Protein AF-A0A0M3HJY2-F1 (afdb_monomer)

Organism: Ascaris lumbricoides (NCBI:txid6252)

Mean predicted aligned error: 6.81 Å

Foldseek 3Di:
D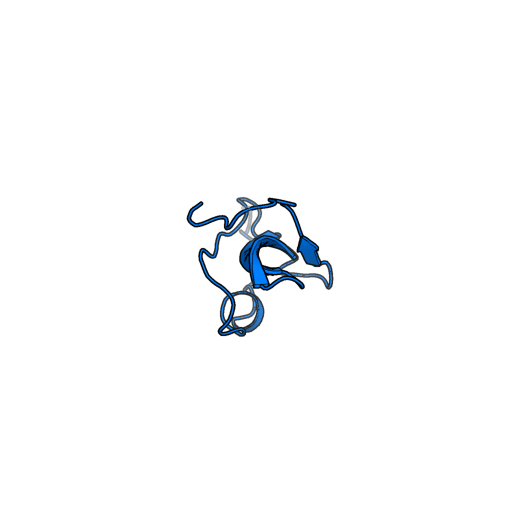DDDDDDDQDCCVQPVDPQWDQWDADPVRQKIWTWGQDPVGATFIKIDGSPDGDIDTPDDDPHHPPHD

pLDDT: mean 81.68, std 9.28, range [50.75, 91.31]

Secondary structure (DSSP, 8-state):
-PPP---PPPHHHHHS-TT-EEEEE-TTSSEEEEEEE-TTS-EEEEEEESSSS-EEE----SS-----

Structure (mmCIF, N/CA/C/O backbone):
data_AF-A0A0M3HJY2-F1
#
_entry.id   AF-A0A0M3HJY2-F1
#
loop_
_atom_site.group_PDB
_atom_site.id
_atom_site.type_symbol
_atom_site.label_ato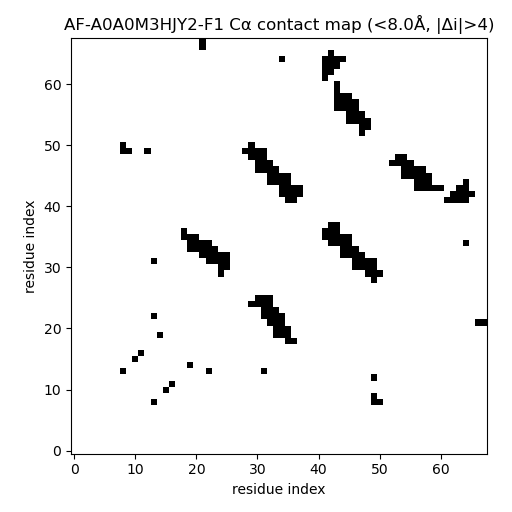m_id
_atom_site.label_alt_id
_atom_site.label_comp_id
_atom_site.label_asym_id
_atom_site.label_entity_id
_atom_site.label_seq_id
_atom_site.pdbx_PDB_ins_code
_atom_site.Cartn_x
_atom_site.Cartn_y
_atom_site.Cartn_z
_atom_site.occupancy
_atom_site.B_iso_or_equiv
_atom_site.auth_seq_id
_atom_site.auth_comp_id
_atom_site.auth_asym_id
_atom_site.auth_atom_id
_atom_site.pdbx_PDB_model_num
ATOM 1 N N . MET A 1 1 ? 14.157 9.489 -30.733 1.00 56.03 1 MET A N 1
ATOM 2 C CA . MET A 1 1 ? 13.332 8.343 -30.286 1.00 56.03 1 MET A CA 1
ATOM 3 C C . MET A 1 1 ? 13.512 8.208 -28.788 1.00 56.03 1 MET A C 1
ATOM 5 O O . MET A 1 1 ? 14.630 7.961 -28.362 1.00 56.03 1 MET A O 1
ATOM 9 N N . GLY A 1 2 ? 12.467 8.467 -28.002 1.00 69.12 2 GLY A N 1
ATOM 10 C CA . GLY A 1 2 ? 12.488 8.225 -26.558 1.00 69.12 2 GLY A CA 1
ATOM 11 C C . GLY A 1 2 ? 12.011 6.805 -26.271 1.00 69.12 2 GLY A C 1
ATOM 12 O O . GLY A 1 2 ? 11.019 6.369 -26.850 1.00 69.12 2 GLY A O 1
ATOM 13 N N . TYR A 1 3 ? 12.726 6.080 -25.422 1.00 70.00 3 TYR A N 1
ATOM 14 C CA . TYR A 1 3 ? 12.315 4.773 -24.914 1.00 70.00 3 TYR A CA 1
ATOM 15 C C . TYR A 1 3 ? 11.563 4.972 -23.598 1.00 70.00 3 TYR A C 1
ATOM 17 O O . TYR A 1 3 ? 12.026 5.692 -22.713 1.00 70.00 3 TYR A O 1
ATOM 25 N N . ILE A 1 4 ? 10.397 4.339 -23.475 1.00 71.38 4 ILE A N 1
ATOM 26 C CA . ILE A 1 4 ? 9.641 4.302 -22.222 1.00 71.38 4 ILE A CA 1
ATOM 27 C C . ILE A 1 4 ? 10.353 3.307 -21.304 1.00 71.38 4 ILE A C 1
ATOM 29 O O . ILE A 1 4 ? 10.508 2.136 -21.653 1.00 71.38 4 ILE A O 1
ATOM 33 N N . ARG A 1 5 ? 10.821 3.777 -20.145 1.00 72.38 5 ARG A N 1
ATOM 34 C CA . ARG A 1 5 ? 11.404 2.918 -19.112 1.00 72.38 5 ARG A CA 1
ATOM 35 C C . ARG A 1 5 ? 10.269 2.430 -18.216 1.00 72.38 5 ARG A C 1
ATOM 37 O O . ARG A 1 5 ? 9.694 3.222 -17.479 1.00 72.38 5 ARG A O 1
ATOM 44 N N . CYS A 1 6 ? 9.936 1.148 -18.313 1.00 73.12 6 CYS A N 1
ATOM 45 C CA . CYS A 1 6 ? 8.985 0.497 -17.416 1.00 73.12 6 CYS A CA 1
ATOM 46 C C . CYS A 1 6 ? 9.754 -0.345 -16.400 1.00 73.12 6 CYS A C 1
ATOM 48 O O . CYS A 1 6 ? 10.566 -1.187 -16.781 1.00 73.12 6 CYS A O 1
ATOM 50 N N . GLU A 1 7 ? 9.478 -0.128 -15.120 1.00 79.38 7 GLU A N 1
ATOM 51 C CA . GLU A 1 7 ? 9.956 -0.972 -14.028 1.00 79.38 7 GLU A CA 1
ATOM 52 C C . GLU A 1 7 ? 8.758 -1.746 -13.471 1.00 79.38 7 GLU A C 1
ATOM 54 O O . GLU A 1 7 ? 7.671 -1.193 -13.298 1.00 79.38 7 GLU A O 1
ATOM 59 N N . LEU A 1 8 ? 8.927 -3.054 -13.267 1.00 83.31 8 LEU A N 1
ATOM 60 C CA . LEU A 1 8 ? 7.870 -3.902 -12.724 1.00 83.31 8 LEU A CA 1
ATOM 61 C C . LEU A 1 8 ? 7.793 -3.706 -11.212 1.00 83.31 8 LEU A C 1
ATOM 63 O O . LEU A 1 8 ? 8.792 -3.877 -10.515 1.00 83.31 8 LEU A O 1
ATOM 67 N N . ILE A 1 9 ? 6.597 -3.411 -10.707 1.00 83.19 9 ILE A N 1
ATOM 68 C CA . ILE A 1 9 ? 6.342 -3.397 -9.266 1.00 83.19 9 ILE A CA 1
ATOM 69 C C . ILE A 1 9 ? 6.271 -4.854 -8.788 1.00 83.19 9 ILE A C 1
ATOM 71 O O . ILE A 1 9 ? 5.489 -5.630 -9.352 1.00 83.19 9 ILE A O 1
ATOM 75 N N . PRO A 1 10 ? 7.064 -5.260 -7.778 1.00 85.44 10 PRO A N 1
ATOM 76 C CA . PRO A 1 10 ? 7.026 -6.621 -7.262 1.00 85.44 10 PRO A CA 1
ATOM 77 C C . PRO A 1 10 ? 5.616 -7.020 -6.826 1.00 85.44 10 PRO A C 1
ATOM 79 O O . PRO A 1 10 ? 4.915 -6.250 -6.169 1.00 85.44 10 PRO A O 1
ATOM 82 N N . ARG A 1 11 ? 5.207 -8.254 -7.142 1.00 84.19 11 ARG A N 1
ATOM 83 C CA . ARG A 1 11 ? 3.886 -8.765 -6.752 1.00 84.19 11 ARG A CA 1
ATOM 84 C C . ARG A 1 11 ? 3.660 -8.642 -5.248 1.00 84.19 11 ARG A C 1
ATOM 86 O O . ARG A 1 11 ? 2.558 -8.300 -4.848 1.00 84.19 11 ARG A O 1
ATOM 93 N N . ASP A 1 12 ? 4.687 -8.876 -4.439 1.00 83.94 12 ASP A N 1
ATOM 94 C CA . ASP A 1 12 ? 4.562 -8.876 -2.981 1.00 83.94 12 ASP A CA 1
ATOM 95 C C . ASP A 1 12 ? 4.276 -7.482 -2.402 1.00 83.94 12 ASP A C 1
ATOM 97 O O . ASP A 1 12 ? 3.634 -7.370 -1.361 1.00 83.94 12 ASP A O 1
ATOM 101 N N . VAL A 1 13 ? 4.667 -6.418 -3.111 1.00 81.94 13 VAL A N 1
ATOM 102 C CA . VAL A 1 13 ? 4.337 -5.029 -2.754 1.00 81.94 13 VAL A CA 1
ATOM 103 C C . VAL A 1 13 ? 2.841 -4.761 -2.933 1.00 81.94 13 VAL A C 1
ATOM 105 O O . VAL A 1 13 ? 2.230 -4.108 -2.093 1.00 81.94 13 VAL A O 1
ATOM 108 N N . LEU A 1 14 ? 2.249 -5.275 -4.016 1.00 79.69 14 LEU A N 1
ATOM 109 C CA . LEU A 1 14 ? 0.839 -5.050 -4.349 1.00 79.69 14 LEU A CA 1
ATOM 110 C C . LEU A 1 14 ? -0.097 -6.099 -3.743 1.00 79.69 14 LEU A C 1
ATOM 112 O O . LEU A 1 14 ? -1.242 -5.802 -3.464 1.00 79.69 14 LEU A O 1
ATOM 116 N N . PHE A 1 15 ? 0.346 -7.339 -3.577 1.00 81.00 15 PHE A N 1
ATOM 117 C CA . PHE A 1 15 ? -0.529 -8.479 -3.282 1.00 81.00 15 PHE A CA 1
ATOM 118 C C . PHE A 1 15 ? 0.097 -9.485 -2.310 1.00 81.00 15 PHE A C 1
ATOM 120 O O . PHE A 1 15 ? -0.438 -10.579 -2.141 1.00 81.00 15 PHE A O 1
ATOM 127 N N . GLY A 1 16 ? 1.243 -9.168 -1.701 1.00 80.38 16 GLY A N 1
ATOM 128 C CA . GLY A 1 16 ? 1.940 -10.083 -0.788 1.00 80.38 16 GLY A CA 1
ATOM 129 C C . GLY A 1 16 ? 1.298 -10.185 0.593 1.00 80.38 16 GLY A C 1
ATOM 130 O O . GLY 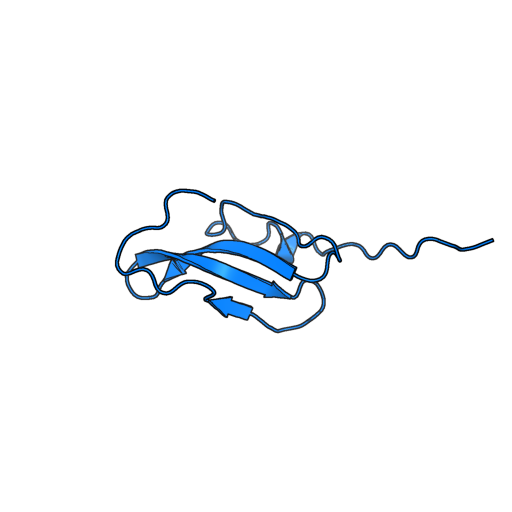A 1 16 ? 1.661 -11.058 1.379 1.00 80.38 16 GLY A O 1
ATOM 131 N N . ARG A 1 17 ? 0.346 -9.301 0.897 1.00 80.94 17 ARG A N 1
ATOM 132 C CA . ARG A 1 17 ? -0.296 -9.176 2.201 1.00 80.94 17 ARG A CA 1
ATOM 133 C C . ARG A 1 17 ? -1.802 -9.351 2.082 1.00 80.94 17 ARG A C 1
ATOM 135 O O . ARG A 1 17 ? -2.448 -8.730 1.245 1.00 80.94 17 ARG A O 1
ATOM 142 N N . ASN A 1 18 ? -2.345 -10.244 2.906 1.00 83.88 18 ASN A N 1
ATOM 143 C CA . ASN A 1 18 ? -3.768 -10.590 2.919 1.00 83.88 18 ASN A CA 1
ATOM 144 C C . ASN A 1 18 ? -4.628 -9.564 3.670 1.00 83.88 18 ASN A C 1
ATOM 146 O O . ASN A 1 18 ? -5.849 -9.597 3.553 1.00 83.88 18 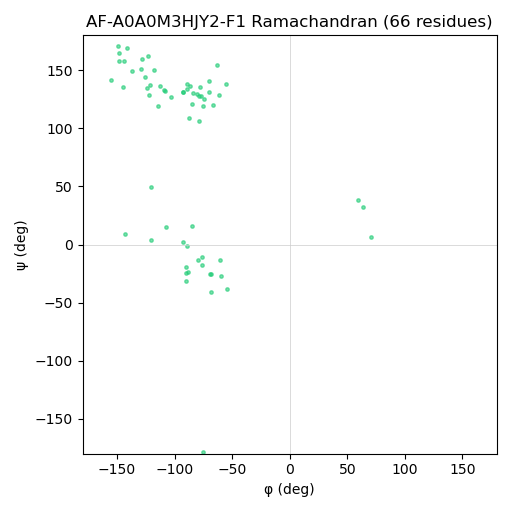ASN A O 1
ATOM 150 N N . ASP A 1 19 ? -3.994 -8.678 4.431 1.00 84.62 19 ASP A N 1
ATOM 151 C CA . ASP A 1 19 ? -4.617 -7.596 5.185 1.00 84.62 19 ASP A CA 1
ATOM 152 C C . ASP A 1 19 ? -4.665 -6.273 4.407 1.00 84.62 19 ASP A C 1
ATOM 154 O O . ASP A 1 19 ? -5.142 -5.270 4.930 1.00 84.62 19 ASP A O 1
ATOM 158 N N . TYR A 1 20 ? -4.201 -6.264 3.153 1.00 86.81 20 TYR A N 1
ATOM 159 C CA . TYR A 1 20 ? -4.341 -5.124 2.252 1.00 86.81 20 TYR A CA 1
ATOM 160 C C . TYR A 1 20 ? -5.678 -5.186 1.515 1.00 86.81 20 TYR A C 1
ATOM 162 O O . TYR A 1 20 ? -6.074 -6.220 0.976 1.00 86.81 20 TYR A O 1
ATOM 170 N N . SER A 1 21 ? -6.352 -4.045 1.421 1.00 87.31 21 SER A N 1
ATOM 171 C CA . SER A 1 21 ? -7.539 -3.865 0.581 1.00 87.31 21 SER A CA 1
ATOM 172 C C . SER A 1 21 ? -7.534 -2.482 -0.076 1.00 87.31 21 SER A C 1
ATOM 174 O O . SER A 1 21 ? -6.697 -1.646 0.252 1.00 87.31 21 SER A O 1
ATOM 176 N N . GLY A 1 22 ? -8.420 -2.232 -1.048 1.00 85.94 22 GLY A N 1
ATOM 177 C CA . GLY A 1 22 ? -8.561 -0.898 -1.662 1.00 85.94 22 GLY A CA 1
ATOM 178 C C . GLY A 1 22 ? -7.281 -0.361 -2.317 1.00 85.94 22 GLY A C 1
ATOM 179 O O . GLY A 1 22 ? -6.966 0.816 -2.185 1.00 85.94 22 GLY A O 1
ATOM 180 N N . ILE A 1 23 ? -6.515 -1.238 -2.967 1.00 88.38 23 ILE A N 1
ATOM 181 C CA . ILE A 1 23 ? -5.173 -0.925 -3.463 1.00 88.38 23 ILE A CA 1
ATOM 182 C C . ILE A 1 23 ? -5.246 0.046 -4.641 1.00 88.38 23 ILE A C 1
ATOM 184 O O . ILE A 1 23 ? -5.981 -0.187 -5.601 1.00 88.38 23 ILE A O 1
ATOM 188 N N . SER A 1 24 ? -4.442 1.104 -4.587 1.00 89.00 24 SER A N 1
ATOM 189 C CA . SER A 1 24 ? -4.325 2.114 -5.635 1.00 89.00 24 SER A CA 1
ATOM 190 C C . SER A 1 24 ? -2.865 2.492 -5.868 1.00 89.00 24 SER A C 1
ATOM 192 O O . SER A 1 24 ? -2.046 2.446 -4.951 1.00 89.00 24 SER A O 1
ATOM 194 N N . LEU A 1 25 ? -2.532 2.865 -7.101 1.00 88.81 25 LEU A N 1
ATOM 195 C CA . LEU A 1 25 ? -1.183 3.242 -7.514 1.00 88.81 25 LEU A CA 1
ATOM 196 C C . LEU A 1 25 ? -1.146 4.732 -7.868 1.00 88.81 25 LEU A C 1
ATOM 198 O O . LEU A 1 25 ? -2.033 5.228 -8.565 1.00 88.81 25 LEU A O 1
ATOM 202 N N . SER A 1 26 ? -0.111 5.445 -7.423 1.00 89.62 26 SER A N 1
ATOM 203 C CA . SER A 1 26 ? 0.121 6.830 -7.833 1.00 89.62 26 SER A CA 1
ATOM 204 C C . SER A 1 26 ? 0.396 6.932 -9.335 1.00 89.62 26 SER A C 1
ATOM 206 O O . SER A 1 26 ? 0.895 6.001 -9.965 1.00 89.62 26 SER A O 1
ATOM 208 N N . ALA A 1 27 ? 0.117 8.098 -9.922 1.00 87.62 27 ALA A N 1
ATOM 209 C CA . ALA A 1 27 ? 0.299 8.321 -11.359 1.00 87.62 27 ALA A CA 1
ATOM 210 C C . ALA A 1 27 ? 1.751 8.114 -11.838 1.00 87.62 27 ALA A C 1
ATOM 212 O O . ALA A 1 27 ? 1.974 7.764 -12.993 1.00 87.62 27 ALA A O 1
ATOM 213 N N . ASP A 1 28 ? 2.733 8.318 -10.956 1.00 87.25 28 ASP A N 1
ATOM 214 C CA . ASP A 1 28 ? 4.154 8.090 -11.232 1.00 87.25 28 ASP A CA 1
ATOM 215 C C . ASP A 1 28 ? 4.628 6.658 -10.921 1.00 87.25 28 ASP A C 1
ATOM 217 O O . ASP A 1 28 ? 5.802 6.348 -11.122 1.00 87.25 28 ASP A O 1
ATOM 221 N N . GLY A 1 29 ? 3.740 5.790 -10.425 1.00 86.25 29 GLY A N 1
ATOM 222 C CA . GLY A 1 29 ? 4.029 4.393 -10.101 1.00 86.25 29 GLY A CA 1
ATOM 223 C C . GLY A 1 29 ? 4.920 4.179 -8.876 1.00 86.25 29 GLY A C 1
ATOM 224 O O . GLY A 1 29 ? 5.318 3.044 -8.617 1.00 86.25 29 GLY A O 1
ATOM 225 N N . LYS A 1 30 ? 5.263 5.235 -8.128 1.00 87.81 30 LYS A N 1
ATOM 226 C CA . LYS A 1 30 ? 6.205 5.144 -7.000 1.00 87.81 30 LYS A CA 1
ATOM 227 C C . LYS A 1 30 ? 5.543 4.839 -5.668 1.00 87.81 30 LYS A C 1
ATOM 229 O O . LYS A 1 30 ? 6.216 4.316 -4.785 1.00 87.81 30 LYS A O 1
ATOM 234 N N . MET A 1 31 ? 4.264 5.166 -5.516 1.00 90.50 31 MET A N 1
ATOM 235 C CA . MET A 1 31 ? 3.531 5.027 -4.263 1.00 90.50 31 MET A CA 1
ATOM 236 C C . MET A 1 31 ? 2.319 4.122 -4.449 1.00 90.50 31 MET A C 1
ATOM 238 O O . MET A 1 31 ? 1.573 4.248 -5.420 1.00 90.50 31 MET A O 1
ATOM 242 N N . VAL A 1 32 ? 2.108 3.235 -3.484 1.00 90.75 32 VAL A N 1
ATOM 243 C CA . VAL A 1 32 ? 0.952 2.346 -3.394 1.00 90.75 32 VAL A CA 1
ATOM 244 C C . VAL A 1 32 ? 0.152 2.749 -2.167 1.00 90.75 32 VAL A C 1
ATOM 246 O O . VAL A 1 32 ? 0.670 2.696 -1.053 1.00 90.75 32 VAL A O 1
ATOM 249 N N . GLY A 1 33 ? -1.097 3.152 -2.375 1.00 91.12 33 GLY A N 1
ATOM 250 C CA . GLY A 1 33 ? -2.071 3.339 -1.308 1.00 91.12 33 GLY A CA 1
ATOM 251 C C . GLY A 1 33 ? -2.835 2.044 -1.053 1.00 91.12 33 GLY A C 1
ATOM 252 O O . GLY A 1 33 ? -3.223 1.370 -2.007 1.00 91.12 33 GLY A O 1
ATOM 253 N N . TYR A 1 34 ? -3.067 1.696 0.208 1.00 90.00 34 TYR A N 1
ATOM 254 C CA . TYR A 1 34 ? -3.950 0.594 0.591 1.00 90.00 34 TYR A CA 1
ATOM 255 C C . TYR A 1 34 ? -4.645 0.868 1.923 1.00 90.00 34 TYR A C 1
ATOM 257 O O . TYR A 1 34 ? -4.169 1.636 2.757 1.00 90.00 34 TYR A O 1
ATOM 265 N N . LEU A 1 35 ? -5.767 0.192 2.134 1.00 89.88 35 LEU A N 1
ATOM 266 C CA . LEU A 1 35 ? -6.475 0.138 3.402 1.00 89.88 35 LEU A CA 1
ATOM 267 C C . LEU A 1 35 ? -6.000 -1.073 4.205 1.00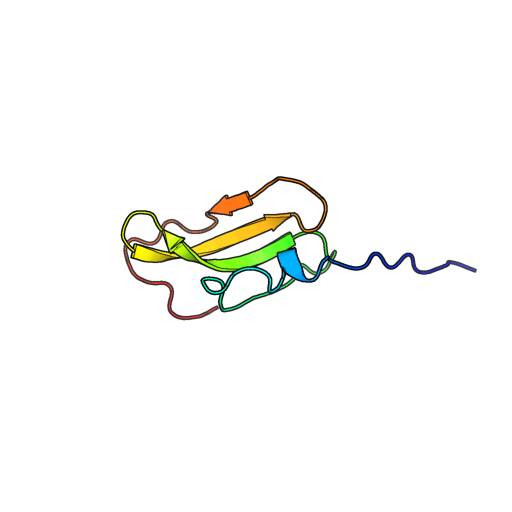 89.88 35 LEU A C 1
ATOM 269 O O . LEU A 1 35 ? -5.955 -2.189 3.677 1.00 89.88 35 LE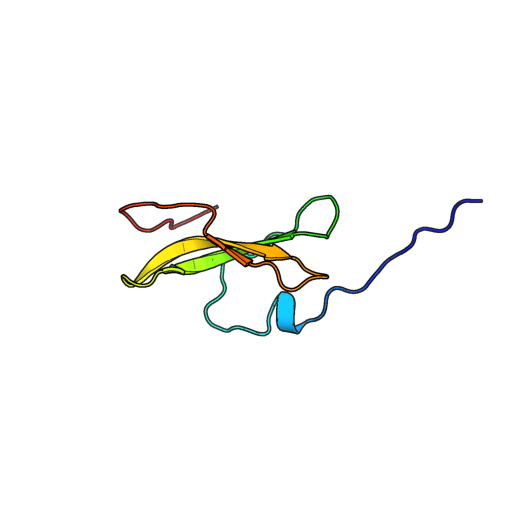U A O 1
ATOM 273 N N . ALA A 1 36 ? -5.671 -0.842 5.472 1.00 89.75 36 ALA A N 1
ATOM 274 C CA . ALA A 1 36 ? -5.343 -1.874 6.452 1.00 89.75 36 ALA A CA 1
ATOM 275 C C . ALA A 1 36 ? -5.768 -1.420 7.858 1.00 89.75 36 ALA A C 1
ATOM 277 O O . ALA A 1 36 ? -6.038 -0.239 8.084 1.00 89.75 36 ALA A O 1
ATOM 278 N N . ALA A 1 37 ? -5.821 -2.347 8.811 1.00 89.31 37 ALA A N 1
ATOM 279 C CA . ALA A 1 37 ? -6.158 -2.032 10.195 1.00 89.31 37 ALA A CA 1
ATOM 280 C C . ALA A 1 37 ? -4.966 -1.400 10.944 1.00 89.31 37 ALA A C 1
ATOM 282 O O . ALA A 1 37 ? -3.833 -1.877 10.852 1.00 89.31 37 ALA A O 1
ATOM 283 N N . ASP A 1 38 ? -5.222 -0.336 11.710 1.00 86.06 38 ASP A N 1
ATOM 284 C CA . ASP A 1 38 ? -4.250 0.275 12.618 1.00 86.06 38 ASP A CA 1
ATOM 285 C C . ASP A 1 38 ? -4.046 -0.566 13.896 1.00 86.06 38 ASP A C 1
ATOM 287 O O . ASP A 1 38 ? -4.662 -1.614 14.109 1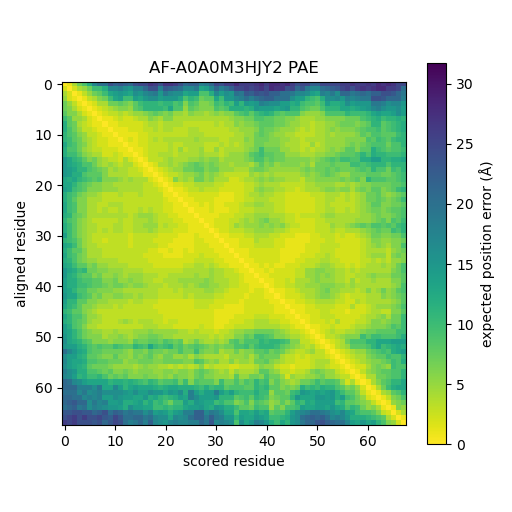.00 86.06 38 ASP A O 1
ATOM 291 N N . LYS A 1 39 ? -3.196 -0.078 14.808 1.00 88.06 39 LYS A N 1
ATOM 292 C CA . LYS A 1 39 ? -2.931 -0.725 16.108 1.00 88.06 39 LYS A CA 1
ATOM 293 C C . LYS A 1 39 ? -4.161 -0.866 17.023 1.00 88.06 39 LYS A C 1
ATOM 295 O O . LYS A 1 39 ? -4.084 -1.573 18.023 1.00 88.06 39 LYS A O 1
ATOM 300 N N . HIS A 1 40 ? -5.259 -0.177 16.718 1.00 87.75 40 HIS A N 1
ATOM 301 C CA . HIS A 1 40 ? -6.536 -0.252 17.428 1.00 87.75 40 HIS A CA 1
ATOM 302 C C . HIS A 1 40 ? -7.603 -0.991 16.609 1.00 87.75 40 HIS A C 1
ATOM 304 O O . HIS A 1 40 ? -8.784 -0.912 16.939 1.00 87.75 40 HIS A O 1
ATOM 310 N N . ASN A 1 41 ? -7.192 -1.719 15.565 1.00 86.38 41 ASN A N 1
ATOM 311 C CA . ASN A 1 41 ? -8.061 -2.485 14.683 1.00 86.38 41 ASN A CA 1
ATOM 312 C C . ASN A 1 41 ? -9.056 -1.623 13.880 1.00 86.38 41 ASN A C 1
ATOM 314 O O . ASN A 1 41 ? -10.163 -2.077 13.595 1.00 86.38 41 ASN A O 1
ATOM 318 N N . ARG A 1 42 ? -8.668 -0.388 13.527 1.00 87.44 42 ARG A N 1
ATOM 319 C CA . ARG A 1 42 ? -9.462 0.516 12.678 1.00 87.44 42 ARG A CA 1
ATOM 320 C C . ARG A 1 42 ? -8.846 0.668 11.298 1.00 87.44 42 ARG A C 1
ATOM 322 O O . ARG A 1 42 ? -7.650 0.952 11.186 1.00 87.44 42 ARG A O 1
ATOM 329 N N . ASN A 1 43 ? -9.653 0.532 10.256 1.00 86.62 43 ASN A N 1
ATOM 330 C CA . ASN A 1 43 ? -9.210 0.659 8.874 1.00 86.62 43 ASN A CA 1
ATOM 331 C C . ASN A 1 43 ? -8.768 2.092 8.572 1.00 86.62 43 ASN A C 1
ATOM 333 O O . ASN A 1 43 ? -9.555 3.033 8.660 1.00 86.62 43 ASN A O 1
ATOM 337 N N . ASN A 1 44 ? -7.505 2.234 8.182 1.00 89.00 44 ASN A N 1
ATOM 338 C CA . ASN A 1 44 ? -6.887 3.486 7.776 1.00 89.00 44 ASN A CA 1
ATOM 339 C C . ASN A 1 44 ? -6.203 3.326 6.419 1.00 89.00 44 ASN A C 1
ATOM 341 O O . ASN A 1 44 ? -5.874 2.216 5.994 1.00 89.00 44 ASN A O 1
ATOM 345 N N . LEU A 1 45 ? -5.971 4.454 5.753 1.00 89.75 45 LEU A N 1
ATOM 346 C CA . LEU A 1 45 ? -5.154 4.515 4.556 1.00 89.75 45 LEU A CA 1
ATOM 347 C C . LEU A 1 45 ? -3.677 4.540 4.938 1.00 89.75 45 LEU A C 1
ATOM 349 O O . LEU A 1 45 ? -3.223 5.380 5.718 1.00 89.75 45 LEU A O 1
ATOM 353 N N . PHE A 1 46 ? -2.924 3.650 4.316 1.00 89.88 46 PHE A N 1
ATOM 354 C CA . PHE A 1 46 ? -1.477 3.591 4.370 1.00 89.88 46 PHE A CA 1
ATOM 355 C C . PHE A 1 46 ? -0.910 3.807 2.976 1.00 89.88 46 PHE A C 1
ATOM 357 O O . PHE A 1 46 ? -1.531 3.455 1.972 1.00 89.88 46 PHE A O 1
ATOM 364 N N . VAL A 1 47 ? 0.288 4.372 2.923 1.00 91.31 47 VAL A N 1
ATOM 365 C CA . VAL A 1 47 ? 1.039 4.568 1.688 1.00 91.31 47 VAL A CA 1
ATOM 366 C C . VAL A 1 47 ? 2.394 3.909 1.844 1.00 91.31 47 VAL A C 1
ATOM 368 O O . VAL A 1 47 ? 3.057 4.077 2.867 1.00 91.31 47 VAL A O 1
ATOM 371 N N . ILE A 1 48 ? 2.818 3.161 0.828 1.00 90.06 48 ILE A N 1
ATOM 372 C CA . ILE A 1 48 ? 4.167 2.598 0.774 1.00 90.06 48 ILE A CA 1
ATOM 373 C C . ILE A 1 48 ? 4.817 2.909 -0.551 1.00 90.06 48 ILE A C 1
ATOM 375 O O . ILE A 1 48 ? 4.170 3.008 -1.592 1.00 90.06 48 ILE A O 1
ATOM 379 N N . CYS A 1 49 ? 6.129 3.003 -0.502 1.00 88.75 49 CYS A N 1
ATOM 380 C CA . CYS A 1 49 ? 6.952 3.153 -1.674 1.00 88.75 49 CYS A CA 1
ATOM 381 C C . CYS A 1 49 ? 7.103 1.811 -2.398 1.00 88.75 49 CYS A C 1
ATOM 383 O O . CYS A 1 49 ? 7.524 0.816 -1.812 1.00 88.75 49 CYS A O 1
ATOM 385 N N . ALA A 1 50 ? 6.810 1.789 -3.695 1.00 84.75 50 ALA A N 1
ATOM 386 C CA . ALA A 1 50 ? 6.942 0.596 -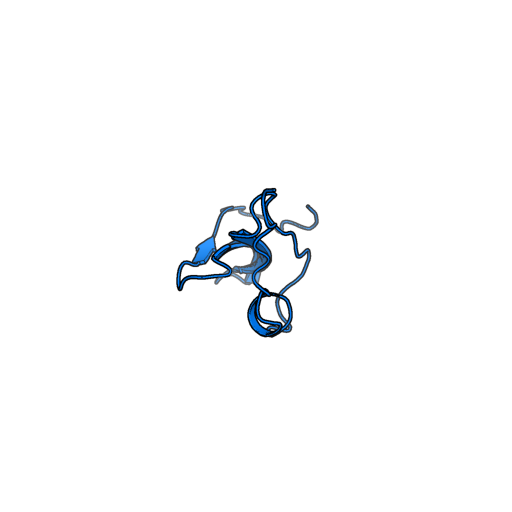4.525 1.00 84.75 50 ALA A CA 1
ATOM 387 C C . ALA A 1 50 ? 8.407 0.180 -4.748 1.00 84.75 50 ALA A C 1
ATOM 389 O O . ALA A 1 50 ? 8.693 -0.986 -5.015 1.00 84.75 50 ALA A O 1
ATOM 390 N N . THR A 1 51 ? 9.334 1.137 -4.647 1.00 79.31 51 THR A N 1
ATOM 391 C CA . THR A 1 51 ? 10.756 0.963 -4.985 1.00 79.31 51 THR A CA 1
ATOM 392 C C . THR A 1 51 ? 11.699 1.220 -3.808 1.00 79.31 51 THR A C 1
ATOM 394 O O . THR A 1 51 ? 12.914 1.228 -3.987 1.00 79.31 51 THR A O 1
ATOM 397 N N . CYS A 1 52 ? 11.175 1.493 -2.612 1.00 77.38 52 CYS A N 1
ATOM 398 C CA . CYS A 1 52 ? 11.969 1.830 -1.432 1.00 77.38 52 CYS A CA 1
ATOM 399 C C . CYS A 1 52 ? 11.290 1.356 -0.145 1.00 77.38 52 CYS A C 1
ATOM 401 O O . CYS A 1 52 ? 10.151 0.910 -0.156 1.00 77.38 52 CYS A O 1
ATOM 403 N N . THR A 1 53 ? 11.988 1.434 0.985 1.00 75.75 53 THR A N 1
ATOM 404 C CA . THR A 1 53 ? 11.527 0.872 2.268 1.00 75.75 53 THR A CA 1
ATOM 405 C C . THR A 1 53 ? 10.609 1.808 3.062 1.00 75.75 53 THR A C 1
ATOM 407 O O . THR A 1 53 ? 10.445 1.628 4.265 1.00 75.75 53 THR A O 1
ATOM 410 N N . TYR A 1 54 ? 10.053 2.840 2.425 1.00 82.94 54 TYR A N 1
ATOM 411 C CA . TYR A 1 54 ? 9.190 3.814 3.089 1.00 82.94 54 TYR A CA 1
ATOM 412 C C . TYR A 1 54 ? 7.748 3.310 3.175 1.00 82.94 54 TYR A C 1
ATOM 414 O O . TYR A 1 54 ? 7.183 2.901 2.160 1.00 82.94 54 TYR A O 1
ATOM 422 N N . ALA A 1 55 ? 7.155 3.382 4.365 1.00 82.69 55 ALA A N 1
ATOM 423 C CA . ALA A 1 55 ? 5.741 3.125 4.602 1.00 82.69 55 ALA A CA 1
ATOM 424 C C . ALA A 1 55 ? 5.227 4.054 5.707 1.00 82.69 55 ALA A C 1
ATOM 426 O O . ALA A 1 55 ? 5.886 4.207 6.737 1.00 82.69 55 ALA A O 1
ATOM 427 N N . GLU A 1 56 ? 4.053 4.648 5.510 1.00 87.38 56 GLU A N 1
ATOM 428 C CA . GLU A 1 56 ? 3.422 5.533 6.488 1.00 87.38 56 GLU A CA 1
ATOM 429 C C . GLU A 1 56 ? 1.899 5.379 6.512 1.00 87.38 56 GLU A C 1
ATOM 431 O O . GLU A 1 56 ? 1.277 4.939 5.544 1.00 87.38 56 GLU A O 1
ATOM 436 N N . GLN A 1 57 ? 1.298 5.768 7.633 1.00 87.19 57 GLN A N 1
ATOM 437 C CA . GLN A 1 57 ? -0.144 5.936 7.760 1.00 87.19 57 GLN A CA 1
ATOM 438 C C . GLN A 1 57 ? -0.511 7.342 7.269 1.00 87.19 57 GLN A C 1
ATOM 440 O O . GLN A 1 57 ? -0.019 8.330 7.809 1.00 87.19 57 GLN A O 1
ATOM 445 N N . ALA A 1 58 ? -1.362 7.429 6.247 1.00 84.19 58 ALA A N 1
ATOM 446 C CA . ALA A 1 58 ? -1.750 8.696 5.629 1.00 84.19 58 ALA A CA 1
ATOM 447 C C . ALA A 1 58 ? -2.967 9.345 6.305 1.00 84.19 58 ALA A C 1
ATOM 449 O O . ALA A 1 58 ? -3.152 10.557 6.213 1.00 84.19 58 ALA A O 1
ATOM 450 N N . THR A 1 59 ? -3.799 8.553 6.983 1.00 80.81 59 THR A N 1
ATOM 451 C CA . THR A 1 59 ? -5.010 9.027 7.669 1.00 80.81 59 THR A CA 1
ATOM 452 C C . THR A 1 59 ? -5.003 8.602 9.125 1.00 80.81 59 THR A C 1
ATOM 454 O O . THR A 1 59 ? -4.588 7.492 9.435 1.00 80.81 59 THR A O 1
ATOM 457 N N . PHE A 1 60 ? -5.515 9.442 10.019 1.00 78.06 60 PHE A N 1
ATOM 458 C CA . PHE A 1 60 ? -5.598 9.158 11.457 1.00 78.06 60 PHE A CA 1
ATOM 459 C C . PHE A 1 60 ? -7.049 9.206 11.919 1.00 78.06 60 PHE A C 1
ATOM 461 O O . PHE A 1 60 ? -7.383 9.911 12.870 1.00 78.06 60 PHE A O 1
ATOM 468 N N . GLU A 1 61 ? -7.919 8.504 11.202 1.00 68.44 61 GLU A N 1
ATOM 469 C CA . GLU A 1 61 ? -9.344 8.566 11.489 1.00 68.44 61 GLU A CA 1
ATOM 470 C C . GLU A 1 61 ? -9.653 7.877 12.820 1.00 68.44 61 GLU A C 1
ATOM 472 O O . GLU A 1 61 ? -9.090 6.834 13.178 1.00 68.44 61 GLU A O 1
ATOM 477 N N . GLU A 1 62 ? -10.563 8.485 13.579 1.00 70.44 62 GLU A N 1
ATOM 478 C CA . GLU A 1 62 ? -11.048 7.894 14.825 1.00 70.44 62 GLU A CA 1
ATOM 479 C C . GLU A 1 62 ? -12.043 6.751 14.571 1.00 70.44 62 GLU A C 1
ATOM 481 O O . GLU A 1 62 ? -12.233 5.908 15.451 1.00 70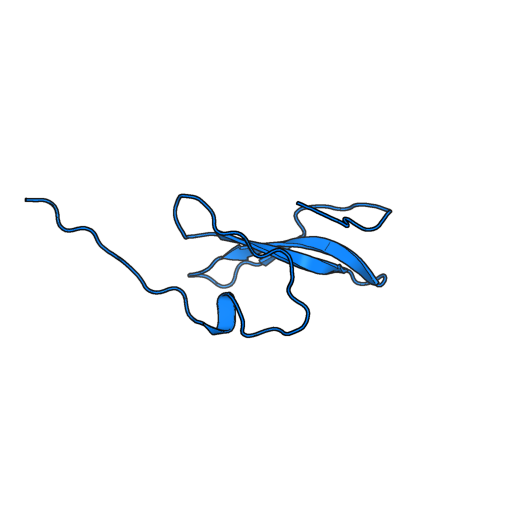.44 62 GLU A O 1
ATOM 486 N N . ASN A 1 63 ? -12.595 6.693 13.351 1.00 69.88 63 ASN A N 1
ATOM 487 C CA . ASN A 1 63 ? -13.558 5.714 12.848 1.00 69.88 63 ASN A CA 1
ATOM 488 C C . ASN A 1 63 ? -13.022 5.002 11.590 1.00 69.88 63 ASN A C 1
ATOM 490 O O . ASN A 1 63 ? -12.108 5.496 10.936 1.00 69.88 63 ASN A O 1
ATOM 494 N N . ASP A 1 64 ? -13.607 3.855 11.231 1.00 69.88 64 ASP A N 1
ATOM 495 C CA . ASP A 1 64 ? -13.187 3.080 10.056 1.00 69.88 64 ASP A CA 1
ATOM 496 C C . ASP A 1 64 ? -13.347 3.849 8.737 1.00 69.88 64 ASP A C 1
ATOM 498 O O . ASP A 1 64 ? -14.445 4.293 8.382 1.00 69.88 64 ASP A O 1
ATOM 502 N N . ILE A 1 65 ? -12.276 3.889 7.940 1.00 68.75 65 ILE A N 1
ATOM 503 C CA . ILE A 1 65 ? -12.354 4.261 6.526 1.00 68.75 65 ILE A CA 1
ATOM 504 C C . ILE A 1 65 ? -12.856 3.050 5.750 1.00 68.75 65 ILE A C 1
ATOM 506 O O . ILE A 1 65 ? -12.144 2.069 5.540 1.00 68.75 65 ILE A O 1
ATOM 510 N N . ILE A 1 66 ? -14.116 3.116 5.328 1.00 60.69 66 ILE A N 1
ATOM 511 C CA . ILE A 1 66 ? -14.797 1.987 4.685 1.00 60.69 66 ILE A CA 1
ATOM 512 C C . ILE A 1 66 ? -14.608 2.003 3.156 1.00 60.69 66 ILE A C 1
ATOM 514 O O . ILE A 1 66 ? -14.807 0.972 2.512 1.00 60.69 66 ILE A O 1
ATOM 518 N N . ARG A 1 67 ? -14.236 3.148 2.554 1.00 53.66 67 ARG A N 1
ATOM 519 C CA . ARG A 1 67 ? -14.026 3.308 1.101 1.00 53.66 67 ARG A CA 1
ATOM 520 C C . ARG A 1 67 ? -13.065 4.453 0.756 1.00 53.66 67 ARG A C 1
ATOM 522 O O . ARG A 1 67 ? -13.153 5.518 1.362 1.00 53.66 67 ARG A O 1
ATOM 529 N N . LEU A 1 68 ? -12.237 4.223 -0.266 1.00 50.75 68 LEU A N 1
ATOM 530 C CA . LEU A 1 68 ? -11.644 5.237 -1.149 1.00 50.75 68 LEU A CA 1
ATOM 531 C C . LEU A 1 68 ? -12.323 5.154 -2.518 1.00 50.75 68 LEU A C 1
ATOM 533 O O . LEU A 1 68 ? -12.676 4.016 -2.912 1.00 50.75 68 LEU A O 1
#

Sequence (68 aa):
MGYIRCELIPRDVLFGRNDYSGISLSADGKMVGYLAADKHNRNNLFVICATCTYAEQATFEENDIIRL

Solvent-accessible surface area (backbone atoms only — not comparable to full-atom values): 4408 Å² total; per-residue (Å²): 137,85,80,86,87,84,79,84,70,56,63,57,80,80,64,60,51,90,67,58,39,81,73,43,70,42,97,84,64,48,38,37,38,28,33,34,64,46,101,85,72,37,32,29,43,31,40,32,36,60,86,52,94,52,70,49,75,77,49,86,66,97,57,66,59,88,75,134

Radius of gyration: 13.73 Å; Cα contacts (8 Å, |Δi|>4): 105; chains: 1; bounding box: 28×20×48 Å

Nearest PDB structures (foldseek):
  4hxg-assembly1_F  TM=8.149E-01  e=1.727E-01  Pyrococcus horikoshii OT3
  2aj8-assembly1_A  TM=8.532E-01  e=5.202E-01  Sus scrofa
  2jid-assembly1_A  TM=8.380E-01  e=7.066E-01  Homo sapiens
  3g0d-assembly1_B  TM=8.243E-01  e=6.646E-01  Homo sapiens
  3g0g-assembly2_D-2  TM=8.304E-01  e=9.028E-01  Homo sapiens